Protein AF-A0A530JUV5-F1 (afdb_monomer)

Foldseek 3Di:
DQVLVDDDPVVCVVPVVPQHKDQWDADPPDRDIAGIQFNDWDADPVRPDIGTHGDPPADHDDDPVDDDPHHDDVVVVVVSD

pLDDT: mean 97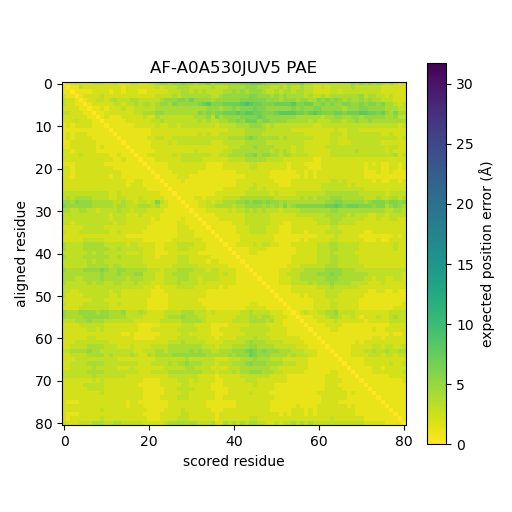.4, std 1.46, range [90.88, 98.75]

Nearest PDB structures (foldseek):
  1dpe-assembly1_A  TM=1.001E+00  e=2.100E-06  Escherichia coli K-12
  1dpp-assembly3_E  TM=1.003E+00  e=2.240E-06  Escherichia coli
  3m8u-assembly1_A  TM=1.000E+00  e=2.903E-06  Glaesserella parasuis SH0165
  5f1q-assembly2_B  TM=1.001E+00  e=8.735E-06  Yersinia pestis Nepal516
  4qfo-assembly1_A  TM=9.490E-01  e=1.328E-04  Pseudoalteromonas sp. SM9913

Sequence (81 aa):
FDPGTTTGGNDFDASSRTVYSRLVEFKHGGTEIEPGLADKWEISDDGLVYTFHLHPGVKFQTTDYFKPTRDLNADDVVFSF

Mean predicted aligned error: 2.44 Å

Solvent-accessible surface area (backbone atoms only — not comparable to full-atom values): 5307 Å² total; per-residue (Å²): 129,58,60,94,83,59,85,53,68,70,58,33,62,78,20,45,76,74,78,54,83,47,57,55,39,60,44,89,98,57,85,52,77,40,68,43,51,14,69,46,70,48,68,43,97,85,68,82,47,79,49,72,42,66,44,80,81,42,73,70,80,71,56,100,89,43,75,73,91,65,54,64,54,70,67,63,57,62,72,74,110

Radius of gyration: 14.54 Å; Cα contacts (8 Å, |Δi|>4): 90; chains: 1; bounding box: 33×30×38 Å

Structure (mmCIF, N/CA/C/O backbone):
data_AF-A0A530JUV5-F1
#
_entry.id   AF-A0A530JUV5-F1
#
loop_
_atom_site.group_PDB
_atom_site.id
_atom_site.type_symbol
_atom_site.label_atom_id
_atom_site.label_alt_id
_atom_site.label_comp_id
_atom_site.label_asym_id
_atom_site.label_entity_id
_atom_site.label_seq_id
_atom_site.pdbx_PDB_ins_code
_atom_site.Cartn_x
_atom_site.Cartn_y
_atom_site.Cartn_z
_atom_site.occupancy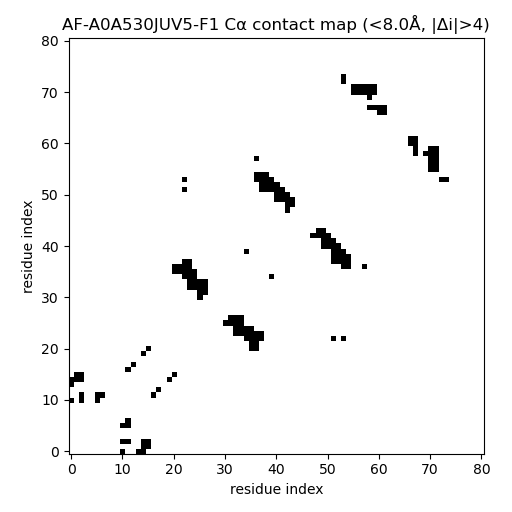
_atom_site.B_iso_or_equiv
_atom_site.auth_seq_id
_atom_site.auth_comp_id
_atom_site.auth_asym_id
_atom_site.auth_atom_id
_atom_site.pdbx_PDB_model_num
ATOM 1 N N . PHE A 1 1 ? 16.984 -2.031 -2.526 1.00 90.88 1 PHE A N 1
ATOM 2 C CA . PHE A 1 1 ? 15.737 -1.250 -2.614 1.00 90.88 1 PHE A CA 1
ATOM 3 C C . PHE A 1 1 ? 14.563 -2.142 -2.243 1.00 90.88 1 PHE A C 1
ATOM 5 O O . PHE A 1 1 ? 13.646 -2.310 -3.028 1.00 90.88 1 PHE A O 1
ATOM 12 N N . ASP A 1 2 ? 14.627 -2.730 -1.051 1.00 95.38 2 ASP A N 1
ATOM 13 C CA . ASP A 1 2 ? 13.550 -3.526 -0.470 1.00 95.38 2 ASP A CA 1
ATOM 14 C C . ASP A 1 2 ? 13.311 -2.959 0.935 1.00 95.38 2 ASP A C 1
ATOM 16 O O . ASP A 1 2 ? 14.151 -3.165 1.818 1.00 95.38 2 ASP A O 1
ATOM 20 N N . PRO A 1 3 ? 12.236 -2.180 1.138 1.00 95.25 3 PRO A N 1
ATOM 21 C CA . PRO A 1 3 ? 12.031 -1.472 2.389 1.00 95.25 3 PRO A CA 1
ATOM 22 C C . PRO A 1 3 ? 11.796 -2.406 3.581 1.00 95.25 3 PRO A C 1
ATOM 24 O O . PRO A 1 3 ? 12.100 -1.997 4.698 1.00 95.25 3 PRO A O 1
ATOM 27 N N . GLY A 1 4 ? 11.338 -3.649 3.370 1.00 93.25 4 GLY A N 1
ATOM 28 C CA . GLY A 1 4 ? 11.068 -4.604 4.453 1.00 93.25 4 GLY A CA 1
ATOM 29 C C . GLY A 1 4 ? 12.320 -5.036 5.226 1.00 93.25 4 GLY A C 1
ATOM 30 O O . GLY A 1 4 ? 12.227 -5.480 6.367 1.00 93.25 4 GLY A O 1
ATOM 31 N N . THR A 1 5 ? 13.504 -4.853 4.636 1.00 94.44 5 THR A N 1
ATOM 32 C CA . THR A 1 5 ? 14.798 -5.250 5.221 1.00 94.44 5 THR A CA 1
ATOM 33 C C . THR A 1 5 ? 15.631 -4.072 5.737 1.00 94.44 5 THR A C 1
ATOM 35 O O . THR A 1 5 ? 16.751 -4.263 6.209 1.00 94.44 5 THR A O 1
ATOM 38 N N . THR A 1 6 ? 15.111 -2.844 5.647 1.00 94.50 6 THR A N 1
ATOM 39 C CA . THR A 1 6 ? 15.868 -1.609 5.916 1.00 94.50 6 THR A CA 1
ATOM 40 C C . THR A 1 6 ? 15.195 -0.746 6.978 1.00 94.50 6 THR A C 1
ATOM 42 O O . THR A 1 6 ? 14.001 -0.873 7.231 1.00 94.50 6 THR A O 1
ATOM 45 N N . THR A 1 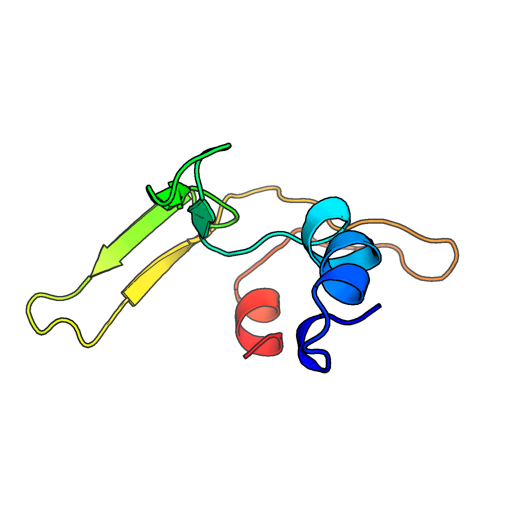7 ? 15.960 0.153 7.601 1.00 95.06 7 THR A N 1
ATOM 46 C CA . THR A 1 7 ? 15.453 1.071 8.640 1.00 95.06 7 THR A CA 1
ATOM 47 C C . THR A 1 7 ? 15.859 2.533 8.428 1.00 95.06 7 THR A C 1
ATOM 49 O O . THR A 1 7 ? 15.377 3.410 9.145 1.00 95.06 7 THR A O 1
ATOM 52 N N . GLY A 1 8 ? 16.730 2.822 7.455 1.00 95.56 8 GLY A N 1
ATOM 53 C CA . GLY A 1 8 ? 17.206 4.171 7.161 1.00 95.56 8 GLY A CA 1
ATOM 54 C C . GLY A 1 8 ? 16.153 5.017 6.446 1.00 95.56 8 GLY A C 1
ATOM 55 O O . GLY A 1 8 ? 15.595 4.613 5.427 1.00 95.56 8 GLY A O 1
ATOM 56 N N . GLY A 1 9 ? 15.911 6.237 6.935 1.00 95.06 9 GLY A N 1
ATOM 57 C CA . GLY A 1 9 ? 14.982 7.171 6.284 1.00 95.06 9 GLY A CA 1
ATOM 58 C C . GLY A 1 9 ? 15.386 7.508 4.844 1.00 95.06 9 GLY A C 1
ATOM 59 O O . GLY A 1 9 ? 14.533 7.566 3.964 1.00 95.06 9 GLY A O 1
ATOM 60 N N . ASN A 1 10 ? 16.691 7.630 4.597 1.00 95.88 10 ASN A N 1
ATOM 61 C CA . ASN A 1 10 ? 17.276 7.817 3.270 1.00 95.88 10 ASN A CA 1
ATOM 62 C C . ASN A 1 10 ? 17.022 6.619 2.336 1.00 95.88 10 ASN A C 1
ATOM 64 O O . ASN A 1 10 ? 16.799 6.811 1.142 1.00 95.88 10 ASN A O 1
ATOM 68 N N . ASP A 1 11 ? 17.026 5.393 2.866 1.00 96.44 11 ASP A N 1
ATOM 69 C CA . ASP A 1 11 ? 16.719 4.197 2.077 1.00 96.44 11 ASP A CA 1
ATOM 70 C C . ASP A 1 11 ? 15.238 4.187 1.689 1.00 96.44 11 ASP A C 1
ATOM 72 O O . ASP A 1 11 ? 14.895 3.864 0.551 1.00 96.44 11 ASP A O 1
ATOM 76 N N . PHE A 1 12 ? 14.355 4.607 2.600 1.00 97.12 12 PHE A N 1
ATOM 77 C CA . PHE A 1 12 ? 12.924 4.760 2.330 1.00 97.12 12 PHE A CA 1
ATOM 78 C C . PHE A 1 12 ? 12.625 5.864 1.310 1.00 97.12 12 PHE A C 1
ATOM 80 O O . PHE A 1 12 ? 11.782 5.658 0.436 1.00 97.12 12 PHE A O 1
ATOM 87 N N . ASP A 1 13 ? 13.329 6.998 1.378 1.00 97.31 13 ASP A N 1
ATOM 88 C CA . ASP A 1 13 ? 13.242 8.075 0.383 1.00 97.31 13 ASP A CA 1
ATOM 89 C C . ASP A 1 13 ? 13.545 7.571 -1.030 1.00 97.31 13 ASP A C 1
ATOM 91 O O . ASP A 1 13 ? 12.814 7.873 -1.975 1.00 97.31 13 ASP A O 1
ATOM 95 N N . ALA A 1 14 ? 14.581 6.744 -1.170 1.00 96.75 14 ALA A N 1
ATOM 96 C CA . ALA A 1 14 ? 14.986 6.184 -2.454 1.00 96.75 14 ALA A CA 1
ATOM 97 C C . ALA A 1 14 ? 14.211 4.913 -2.865 1.00 96.75 14 ALA A C 1
ATOM 99 O O . ALA A 1 14 ? 14.436 4.402 -3.960 1.00 96.75 14 ALA A O 1
ATOM 100 N N . SER A 1 15 ? 13.333 4.375 -2.008 1.00 96.62 15 SER A N 1
ATOM 101 C CA . SER A 1 15 ? 12.557 3.156 -2.281 1.00 96.62 15 SER A CA 1
ATOM 102 C C . SER A 1 15 ? 11.067 3.320 -1.965 1.00 96.62 15 SER A C 1
ATOM 104 O O . SER A 1 15 ? 10.294 3.732 -2.826 1.00 96.62 15 SER A O 1
ATOM 106 N N . SER A 1 16 ? 10.632 2.998 -0.743 1.00 96.06 16 SER A N 1
ATOM 107 C CA . SER A 1 16 ? 9.214 2.880 -0.375 1.00 96.06 16 SER A CA 1
ATOM 108 C C . SER A 1 16 ? 8.367 4.099 -0.704 1.00 96.06 16 SER A C 1
ATOM 110 O O . SER A 1 16 ? 7.218 3.933 -1.091 1.00 96.06 16 SER A O 1
ATOM 112 N N . ARG A 1 17 ? 8.914 5.312 -0.584 1.00 95.75 17 ARG A N 1
ATOM 113 C CA . ARG A 1 17 ? 8.157 6.547 -0.836 1.00 95.75 17 ARG A CA 1
ATOM 114 C C . ARG A 1 17 ? 7.891 6.816 -2.316 1.00 95.75 17 ARG A C 1
ATOM 116 O O . ARG A 1 17 ? 7.023 7.626 -2.618 1.00 95.75 17 ARG A O 1
ATOM 123 N N . THR A 1 18 ? 8.641 6.190 -3.221 1.00 95.88 18 THR A N 1
ATOM 124 C CA . THR A 1 18 ? 8.596 6.500 -4.659 1.00 95.88 18 THR A CA 1
ATOM 125 C C . THR A 1 18 ? 8.173 5.321 -5.526 1.00 95.88 18 THR A C 1
ATOM 127 O O . THR A 1 18 ? 7.565 5.544 -6.570 1.00 95.88 18 THR A O 1
ATOM 130 N N . VAL A 1 19 ? 8.469 4.081 -5.119 1.00 97.44 19 VAL A N 1
ATOM 131 C CA . VAL A 1 19 ? 8.219 2.885 -5.944 1.00 97.44 19 VAL A CA 1
ATOM 132 C C . VAL A 1 19 ? 7.251 1.867 -5.332 1.00 97.44 19 VAL A C 1
ATOM 134 O O . VAL A 1 19 ? 6.839 0.957 -6.046 1.00 97.44 19 VAL A O 1
ATOM 137 N N . TYR A 1 20 ? 6.856 2.012 -4.064 1.00 98.00 20 TYR A N 1
ATOM 138 C CA . TYR A 1 20 ? 5.916 1.100 -3.398 1.00 98.00 20 TYR A CA 1
ATOM 139 C C . TYR A 1 20 ? 4.680 1.842 -2.875 1.00 98.00 20 TYR A C 1
ATOM 141 O O . TYR A 1 20 ? 4.661 3.067 -2.773 1.00 98.00 20 TYR A O 1
ATOM 149 N N . SER A 1 21 ? 3.652 1.076 -2.519 1.00 97.94 21 SER A N 1
ATOM 150 C CA . SER A 1 21 ? 2.434 1.558 -1.859 1.00 97.94 21 SER A CA 1
ATOM 151 C C . SER A 1 21 ? 2.067 0.613 -0.716 1.00 97.94 21 SER A C 1
ATOM 153 O O . SER A 1 21 ? 2.457 -0.556 -0.730 1.00 97.94 21 SER A O 1
ATOM 155 N N . ARG A 1 22 ? 1.329 1.107 0.280 1.00 98.12 22 ARG A N 1
ATOM 156 C CA . ARG A 1 22 ? 0.803 0.311 1.400 1.00 98.12 22 ARG A CA 1
ATOM 157 C C . ARG A 1 22 ? -0.704 0.096 1.252 1.00 98.12 22 ARG A C 1
ATOM 159 O O . ARG A 1 22 ? -1.355 0.726 0.423 1.00 98.12 22 ARG A O 1
ATOM 166 N N . LEU A 1 23 ? -1.278 -0.779 2.084 1.00 98.44 23 LEU A N 1
ATOM 167 C CA . LEU A 1 23 ? -2.736 -0.965 2.154 1.00 98.44 23 LEU A CA 1
ATOM 168 C C . LEU A 1 23 ? -3.465 0.344 2.488 1.00 98.44 23 LEU A C 1
ATOM 170 O O . LEU A 1 23 ? -4.508 0.629 1.906 1.00 98.44 23 LEU A O 1
ATOM 174 N N . VAL A 1 24 ? -2.877 1.149 3.373 1.00 98.31 24 VAL A N 1
ATOM 175 C CA . VAL A 1 24 ? -3.349 2.482 3.757 1.00 98.31 24 VAL A CA 1
ATOM 176 C C . VAL A 1 24 ? -2.178 3.457 3.764 1.00 98.31 24 VAL A C 1
ATOM 178 O O . VAL A 1 24 ? -1.053 3.061 4.069 1.00 98.31 24 VAL A O 1
ATOM 181 N N . GLU A 1 25 ? -2.431 4.721 3.449 1.00 98.12 25 GLU A N 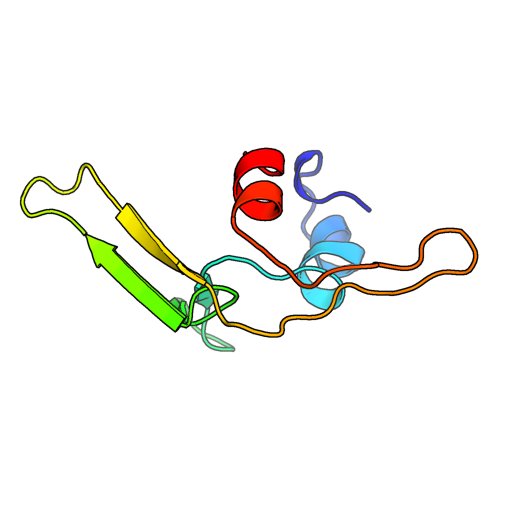1
ATOM 182 C CA . GLU A 1 25 ? -1.408 5.770 3.392 1.00 98.12 25 GLU A CA 1
ATOM 183 C C . GLU A 1 25 ? -1.703 6.883 4.401 1.00 98.12 25 GLU A C 1
ATOM 185 O O . GLU A 1 25 ? -2.782 6.950 4.989 1.00 98.12 25 GLU A O 1
ATOM 190 N N . PHE A 1 26 ? -0.728 7.766 4.613 1.00 98.00 26 PHE A N 1
ATOM 191 C CA . PHE A 1 26 ? -0.950 9.012 5.338 1.00 98.00 26 PHE A CA 1
ATOM 192 C C . PHE A 1 26 ? -1.257 10.142 4.367 1.00 98.00 26 PHE A C 1
ATOM 194 O O . PHE A 1 26 ? -0.528 10.331 3.389 1.00 98.00 26 PHE A O 1
ATOM 201 N N . LYS A 1 27 ? -2.246 10.970 4.716 1.00 97.69 27 LYS A N 1
ATOM 202 C CA . LYS A 1 27 ? -2.483 12.232 4.016 1.00 97.69 27 LYS A CA 1
ATOM 203 C C . LYS A 1 27 ? -1.220 13.078 4.016 1.00 97.69 27 LYS A C 1
ATOM 205 O O . LYS A 1 27 ? -0.549 13.230 5.043 1.00 97.69 27 LYS A O 1
ATOM 210 N N . HIS A 1 28 ? -0.921 13.677 2.868 1.00 95.81 28 HIS A N 1
ATOM 211 C CA . HIS A 1 28 ? 0.274 14.495 2.707 1.00 95.81 28 HIS A CA 1
ATOM 212 C C . HIS A 1 28 ? 0.364 15.594 3.781 1.00 95.81 28 HIS A C 1
ATOM 214 O O . HIS A 1 28 ? -0.546 16.404 3.941 1.00 95.81 28 HIS A O 1
ATOM 220 N N . GLY A 1 29 ? 1.484 15.624 4.509 1.00 96.44 29 GLY A N 1
ATOM 221 C CA . GLY A 1 29 ? 1.749 16.613 5.557 1.00 96.44 29 GLY A CA 1
ATOM 222 C C . GLY A 1 29 ? 1.079 16.336 6.910 1.00 96.44 29 GLY A C 1
ATOM 223 O O . GLY A 1 29 ? 1.192 17.173 7.804 1.00 96.44 29 GLY A O 1
ATOM 224 N N . GLY A 1 30 ? 0.414 15.191 7.089 1.00 96.94 30 GLY A N 1
ATOM 225 C CA . GLY A 1 30 ? -0.245 14.821 8.340 1.00 96.94 30 GLY A CA 1
ATOM 226 C C . GLY A 1 30 ? -0.058 13.356 8.730 1.00 96.94 30 GLY A C 1
ATOM 227 O O . GLY A 1 30 ? 0.701 12.611 8.118 1.00 96.94 30 GLY A O 1
ATOM 228 N N . THR A 1 31 ? -0.7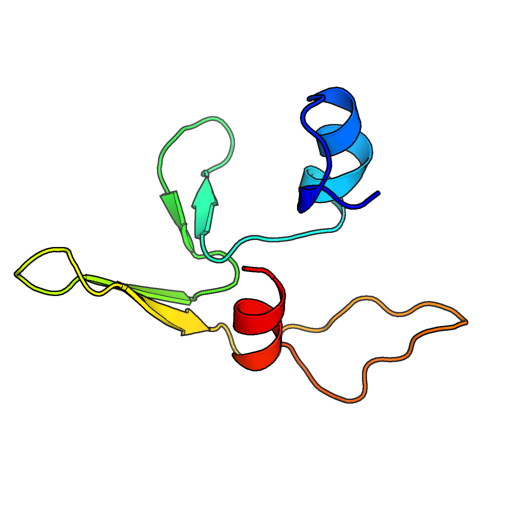65 12.958 9.786 1.00 97.44 31 THR A N 1
ATOM 229 C CA . THR A 1 31 ? -0.801 11.577 10.305 1.00 97.44 31 THR A CA 1
ATOM 230 C C . THR A 1 31 ? -2.195 10.961 10.204 1.00 97.44 31 THR A C 1
ATOM 232 O O . THR A 1 31 ? -2.459 9.917 10.795 1.00 97.44 31 THR A O 1
ATOM 235 N N . GLU A 1 32 ? -3.115 11.632 9.512 1.00 98.06 32 GLU A N 1
ATOM 236 C CA . GLU A 1 32 ? -4.433 11.082 9.220 1.00 98.06 32 GLU A CA 1
ATOM 237 C C . GLU A 1 32 ? -4.291 10.004 8.143 1.00 98.06 32 GLU A C 1
ATOM 239 O O . GLU A 1 32 ? -3.583 10.207 7.156 1.00 98.06 32 GLU A O 1
ATOM 244 N N . ILE A 1 33 ? -4.945 8.863 8.350 1.00 97.81 33 ILE A N 1
ATOM 245 C CA . ILE A 1 33 ? -4.900 7.724 7.432 1.00 97.81 33 ILE A CA 1
ATOM 246 C C . ILE A 1 33 ? -5.917 7.930 6.302 1.00 97.81 33 ILE A C 1
ATOM 248 O O . ILE A 1 33 ? -7.031 8.399 6.540 1.00 97.81 33 ILE A O 1
ATOM 252 N N . GLU A 1 34 ? -5.552 7.543 5.083 1.00 97.56 34 GLU A N 1
ATOM 253 C CA . GLU A 1 34 ? -6.424 7.504 3.908 1.00 97.56 34 GLU A CA 1
ATOM 254 C C . GLU A 1 34 ? -6.275 6.185 3.118 1.00 97.56 34 GLU A C 1
ATOM 256 O O . GLU A 1 34 ? -5.306 5.445 3.333 1.00 97.56 34 GLU A O 1
ATOM 261 N N . PRO A 1 35 ? -7.235 5.849 2.230 1.00 98.12 35 PRO A N 1
ATOM 262 C CA . PRO A 1 35 ? -7.140 4.671 1.367 1.00 98.12 35 PRO A CA 1
ATOM 263 C C . PRO A 1 35 ? -5.847 4.633 0.542 1.00 98.12 35 PRO A C 1
ATOM 265 O O . PRO A 1 35 ? -5.455 5.633 -0.057 1.00 98.12 35 PRO A O 1
ATOM 268 N N . GLY A 1 36 ? -5.202 3.465 0.516 1.00 97.69 36 GLY A N 1
ATOM 269 C CA . GLY A 1 36 ? -4.028 3.171 -0.309 1.00 97.69 36 GLY A CA 1
ATOM 270 C C . GLY A 1 36 ? -4.360 2.089 -1.335 1.00 97.69 36 GLY A C 1
ATOM 271 O O . GLY A 1 36 ? -5.270 2.240 -2.144 1.00 97.69 36 GLY A O 1
ATOM 272 N N . LEU A 1 37 ? -3.657 0.956 -1.274 1.00 98.44 37 LEU A N 1
ATOM 273 C CA . LEU A 1 37 ? -3.994 -0.236 -2.064 1.00 98.44 37 LEU A CA 1
ATOM 274 C C . LEU A 1 37 ? -5.323 -0.889 -1.646 1.00 98.44 37 LEU A C 1
ATOM 276 O O . LEU A 1 37 ? -5.838 -1.728 -2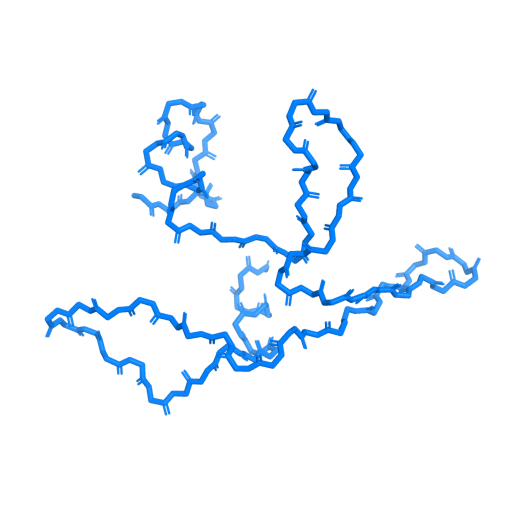.383 1.00 98.44 37 LEU A O 1
ATOM 280 N N . ALA A 1 38 ? -5.872 -0.539 -0.481 1.00 98.50 38 ALA A N 1
ATOM 281 C CA . ALA A 1 38 ? -7.216 -0.916 -0.064 1.00 98.50 38 ALA A CA 1
ATOM 282 C C . ALA A 1 38 ? -8.155 0.298 -0.100 1.00 98.50 38 ALA A C 1
ATOM 284 O O . ALA A 1 38 ? -7.880 1.312 0.541 1.00 98.50 38 ALA A O 1
ATOM 285 N N . ASP A 1 39 ? -9.291 0.162 -0.790 1.00 97.44 39 ASP A N 1
ATOM 286 C CA . ASP A 1 39 ? -10.326 1.202 -0.899 1.00 97.44 39 ASP A CA 1
ATOM 287 C C . ASP A 1 39 ? -10.995 1.495 0.444 1.00 97.44 39 ASP A C 1
ATOM 289 O O . ASP A 1 39 ? -11.384 2.624 0.744 1.00 97.44 39 ASP A O 1
ATOM 293 N N . LYS A 1 40 ? -11.164 0.444 1.248 1.00 97.94 40 LYS A N 1
ATOM 294 C CA . LYS A 1 40 ? -11.734 0.506 2.591 1.00 97.94 40 LYS A CA 1
ATOM 295 C C . LYS A 1 40 ? -11.267 -0.676 3.429 1.00 97.94 40 LYS A C 1
ATOM 297 O O . LYS A 1 40 ? -10.808 -1.694 2.902 1.00 97.94 40 LYS A O 1
ATOM 302 N N . TRP A 1 41 ? -11.457 -0.556 4.734 1.00 98.44 41 TRP A N 1
ATOM 303 C CA . TRP A 1 41 ? -11.244 -1.637 5.680 1.00 98.44 41 TRP A CA 1
ATOM 304 C C . TRP A 1 41 ? -12.294 -1.619 6.781 1.00 98.44 41 TRP A C 1
ATOM 306 O O . TRP A 1 41 ? -12.889 -0.588 7.092 1.00 98.44 41 TRP A O 1
ATOM 316 N N . GLU A 1 42 ? -12.517 -2.790 7.352 1.00 98.44 42 GLU A N 1
ATOM 317 C CA . GLU A 1 42 ? -13.471 -3.034 8.423 1.00 98.44 42 GLU A CA 1
ATOM 318 C C . GLU A 1 42 ? -12.714 -3.658 9.595 1.00 98.44 42 GLU A C 1
ATOM 320 O O . GLU A 1 42 ? -11.794 -4.455 9.397 1.00 98.44 42 GLU A O 1
ATOM 325 N N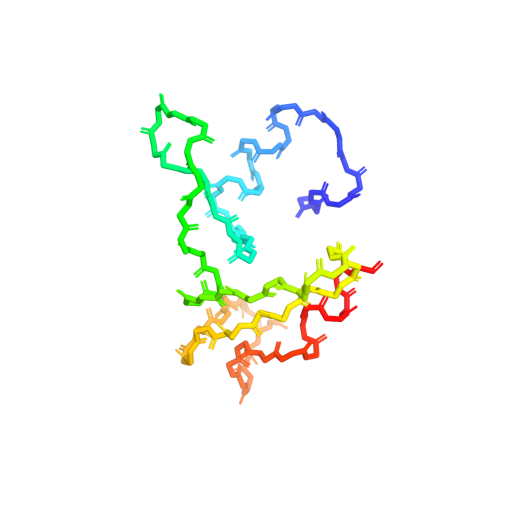 . ILE A 1 43 ? -13.078 -3.265 10.812 1.00 98.50 43 ILE A N 1
ATOM 326 C CA . ILE A 1 43 ? -12.478 -3.761 12.050 1.00 98.50 43 ILE A CA 1
ATOM 327 C C . ILE A 1 43 ? -13.595 -4.449 12.830 1.00 98.50 43 ILE A C 1
ATOM 329 O O . ILE A 1 43 ? -14.668 -3.866 12.986 1.00 98.50 43 ILE A O 1
ATOM 333 N N . SER A 1 44 ? -13.369 -5.683 13.279 1.00 98.56 44 SER A N 1
ATOM 334 C CA . SER A 1 44 ? -14.333 -6.411 14.109 1.00 98.56 44 SER A CA 1
ATOM 335 C C . SER A 1 44 ? -14.591 -5.702 15.440 1.00 98.56 44 SER A C 1
ATOM 337 O O . SER A 1 44 ? -13.750 -4.950 15.930 1.00 98.56 44 SER A O 1
ATOM 339 N N . ASP A 1 45 ? -15.736 -5.991 16.063 1.00 98.31 45 ASP A N 1
ATOM 340 C CA . ASP A 1 45 ? -16.132 -5.391 17.346 1.00 98.31 45 ASP A CA 1
ATOM 341 C C . ASP A 1 45 ? -15.104 -5.623 18.470 1.00 98.31 45 ASP A C 1
ATOM 343 O O . ASP A 1 45 ? -14.957 -4.792 19.365 1.00 98.31 45 ASP A O 1
ATOM 347 N N . ASP A 1 46 ? -14.378 -6.746 18.426 1.00 98.12 46 ASP A N 1
ATOM 348 C CA . ASP A 1 46 ? -13.308 -7.080 19.374 1.00 98.12 46 ASP A CA 1
ATOM 349 C C . ASP A 1 46 ? -11.941 -6.466 19.013 1.00 98.12 46 ASP A C 1
ATOM 351 O O . ASP A 1 46 ? -10.993 -6.569 19.792 1.00 98.12 46 ASP A O 1
ATOM 355 N N . GLY A 1 47 ? -11.825 -5.819 17.850 1.00 98.19 47 GLY A N 1
ATOM 356 C CA . GLY A 1 47 ? -10.601 -5.182 17.372 1.00 98.19 47 GLY A CA 1
ATOM 357 C C . GLY A 1 47 ? -9.498 -6.145 16.927 1.00 98.19 47 GLY A C 1
ATOM 358 O O . GLY A 1 47 ? -8.369 -5.696 16.725 1.00 98.19 47 GLY A O 1
ATOM 359 N N . LEU A 1 48 ? -9.782 -7.446 16.795 1.00 98.25 48 LEU A N 1
ATOM 360 C CA . LEU A 1 48 ? -8.778 -8.473 16.483 1.00 98.25 48 LEU A CA 1
ATOM 361 C C . LEU A 1 48 ? -8.738 -8.872 15.005 1.00 98.25 48 LEU A C 1
ATOM 363 O O . LEU A 1 48 ? -7.766 -9.491 14.569 1.00 98.25 48 LEU A O 1
ATOM 367 N N . VAL A 1 49 ? -9.761 -8.517 14.225 1.00 98.44 49 VAL A N 1
ATOM 368 C CA . VAL A 1 49 ? -9.852 -8.841 12.799 1.00 98.44 49 VAL A CA 1
ATOM 369 C C . VAL A 1 49 ? -9.950 -7.559 11.988 1.00 98.44 49 VAL A C 1
ATOM 371 O O . VAL A 1 49 ? -10.869 -6.762 12.163 1.00 98.44 49 VAL A O 1
ATOM 374 N N . TYR A 1 50 ? -9.006 -7.397 11.063 1.00 98.38 50 TYR A N 1
ATOM 375 C CA . TYR A 1 50 ? -8.975 -6.312 10.090 1.00 98.38 50 TYR A CA 1
ATOM 376 C C . TYR A 1 50 ? -9.216 -6.902 8.705 1.00 98.38 50 TYR A C 1
ATOM 378 O O . TYR A 1 50 ? -8.441 -7.736 8.237 1.00 98.38 50 TYR A O 1
ATOM 386 N N . THR A 1 51 ? -10.287 -6.470 8.047 1.00 98.62 51 THR A N 1
ATOM 387 C CA . THR A 1 51 ? -10.633 -6.907 6.690 1.00 98.62 51 THR A CA 1
ATOM 388 C C . THR A 1 51 ? -10.381 -5.765 5.722 1.00 98.62 51 THR A C 1
ATOM 390 O O . THR A 1 51 ? -11.037 -4.733 5.813 1.00 98.62 51 THR A O 1
ATOM 393 N N . PHE A 1 52 ? -9.445 -5.940 4.791 1.00 98.75 52 PHE A N 1
ATOM 394 C CA . PHE A 1 52 ? -9.123 -4.948 3.762 1.00 98.75 52 PHE A CA 1
ATOM 395 C C . PHE A 1 52 ? -9.773 -5.319 2.429 1.00 98.75 52 PHE A C 1
ATOM 397 O O . PHE A 1 52 ? -9.674 -6.459 1.975 1.00 98.75 52 PHE A O 1
ATOM 404 N N . HIS A 1 53 ? -10.397 -4.343 1.773 1.00 98.50 53 HIS A N 1
ATOM 405 C CA . HIS A 1 53 ? -10.955 -4.495 0.431 1.00 98.50 53 HIS A CA 1
ATOM 406 C C . HIS A 1 53 ? -10.008 -3.855 -0.581 1.00 98.50 53 HIS A C 1
ATOM 408 O O . HIS A 1 53 ? -9.904 -2.631 -0.642 1.00 98.50 53 HIS A O 1
ATOM 414 N N . LEU A 1 54 ? -9.292 -4.687 -1.340 1.00 98.44 54 LEU A N 1
ATOM 415 C CA . LEU A 1 54 ? -8.255 -4.232 -2.268 1.00 98.44 54 LEU A CA 1
ATOM 416 C C . LEU A 1 54 ? -8.841 -3.468 -3.458 1.00 98.44 54 LEU A C 1
ATOM 418 O O . LEU A 1 54 ? -9.860 -3.877 -4.020 1.00 98.44 54 LEU A O 1
ATOM 422 N N . HIS A 1 55 ? -8.149 -2.402 -3.859 1.00 94.94 55 HIS A N 1
ATOM 423 C CA . HIS A 1 55 ? -8.471 -1.632 -5.051 1.00 94.94 55 HIS A CA 1
ATOM 424 C C . HIS A 1 55 ? -8.295 -2.513 -6.299 1.00 94.94 55 HIS A C 1
ATOM 426 O O . HIS A 1 55 ? -7.224 -3.101 -6.496 1.00 94.94 55 HIS A O 1
ATOM 432 N N . PRO A 1 56 ? -9.314 -2.643 -7.162 1.00 96.19 56 PRO A N 1
ATOM 433 C CA . PRO A 1 56 ? -9.202 -3.455 -8.362 1.00 96.19 56 PRO A CA 1
ATOM 434 C C . PRO A 1 56 ? -8.320 -2.770 -9.413 1.00 96.19 56 PRO A C 1
ATOM 436 O O . PRO A 1 56 ? -8.256 -1.549 -9.509 1.00 96.19 56 PRO A O 1
ATOM 439 N N . GLY A 1 57 ? -7.681 -3.559 -10.276 1.00 97.31 57 GLY A N 1
ATOM 440 C CA . GLY A 1 57 ? -7.012 -3.023 -11.465 1.00 97.31 57 GLY A CA 1
ATOM 441 C C . GLY A 1 57 ? -5.634 -2.397 -11.230 1.00 97.31 57 GLY A C 1
ATOM 442 O O . GLY A 1 57 ? -5.061 -1.841 -12.170 1.00 97.31 57 GLY A O 1
ATOM 443 N N . VAL A 1 58 ? -5.085 -2.481 -10.013 1.00 98.31 58 VAL A N 1
ATOM 444 C CA . VAL A 1 58 ? -3.753 -1.945 -9.701 1.00 98.31 58 VAL A CA 1
ATOM 445 C C . VAL A 1 58 ? -2.685 -2.724 -10.469 1.00 98.31 58 VAL A C 1
ATOM 447 O O . VAL A 1 58 ? -2.525 -3.935 -10.302 1.00 98.31 58 VAL A O 1
ATOM 450 N N . LYS A 1 59 ? -1.941 -2.017 -11.322 1.00 98.50 59 LYS A N 1
ATOM 451 C CA . LYS A 1 59 ? -0.876 -2.593 -12.148 1.00 98.50 59 LYS A CA 1
ATOM 452 C C . LYS A 1 59 ? 0.464 -2.533 -11.425 1.00 98.50 59 LYS A C 1
ATOM 454 O O . LYS A 1 59 ? 0.833 -1.497 -10.879 1.00 98.50 59 LYS A O 1
ATOM 459 N N . PHE A 1 60 ? 1.229 -3.615 -11.508 1.00 98.69 60 PHE A N 1
ATOM 460 C CA . PHE A 1 60 ? 2.636 -3.602 -11.120 1.00 98.69 60 PHE A CA 1
ATOM 461 C C . PHE A 1 60 ? 3.506 -2.913 -12.175 1.00 98.69 60 PHE A C 1
ATOM 463 O O . PHE A 1 60 ? 3.162 -2.833 -13.357 1.00 98.69 60 PHE A O 1
ATOM 470 N N . GLN A 1 61 ? 4.675 -2.452 -11.739 1.00 98.31 61 GLN A N 1
ATOM 471 C CA . GLN A 1 61 ? 5.707 -1.928 -12.628 1.00 98.31 61 GLN A CA 1
ATOM 472 C C . GLN A 1 61 ? 6.226 -3.024 -13.574 1.00 98.31 61 GLN A C 1
ATOM 474 O O . GLN A 1 61 ? 6.186 -4.214 -13.263 1.00 98.31 61 GLN A O 1
ATOM 479 N N . THR A 1 62 ? 6.731 -2.612 -14.736 1.00 98.25 62 THR A N 1
ATOM 480 C CA . THR A 1 62 ? 7.345 -3.498 -15.734 1.00 98.25 62 THR A CA 1
ATOM 481 C C . THR A 1 62 ? 8.815 -3.141 -15.908 1.00 98.25 62 THR A C 1
ATOM 483 O O . THR A 1 62 ? 9.169 -1.964 -15.942 1.00 98.25 62 THR A O 1
ATOM 486 N N . THR A 1 63 ? 9.659 -4.154 -16.063 1.00 98.00 63 THR A N 1
ATOM 487 C CA . THR A 1 63 ? 11.080 -4.021 -16.402 1.00 98.00 63 THR A CA 1
ATOM 488 C C . THR A 1 63 ? 11.415 -4.946 -17.574 1.00 98.00 63 THR A C 1
ATOM 490 O O . THR A 1 63 ? 10.585 -5.745 -18.015 1.00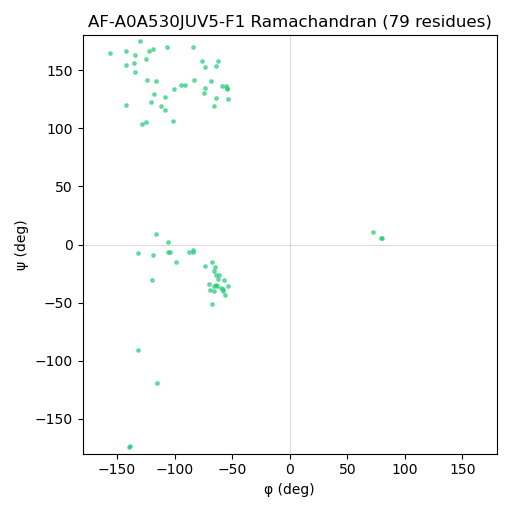 98.00 63 THR A O 1
ATOM 493 N N . ASP A 1 64 ? 12.647 -4.885 -18.077 1.00 98.31 64 ASP A N 1
ATOM 494 C CA . ASP A 1 64 ? 13.096 -5.786 -19.147 1.00 98.31 64 ASP A CA 1
ATOM 495 C C . ASP A 1 64 ? 13.060 -7.269 -18.737 1.00 98.31 64 ASP A C 1
ATOM 497 O O . ASP A 1 64 ? 12.888 -8.145 -19.583 1.00 98.31 64 ASP A O 1
ATOM 501 N N . TYR A 1 65 ? 13.180 -7.551 -17.437 1.00 97.19 65 TYR A N 1
ATOM 502 C CA . TYR A 1 65 ? 13.236 -8.900 -16.868 1.00 97.19 65 TYR A CA 1
ATOM 503 C C . TYR A 1 65 ? 11.949 -9.327 -16.147 1.00 97.19 65 TYR A C 1
ATOM 505 O O . TYR A 1 65 ? 11.840 -10.481 -15.738 1.00 97.19 65 TYR A O 1
ATOM 513 N N . PHE A 1 66 ? 10.969 -8.433 -15.987 1.00 98.31 66 PHE A N 1
ATOM 514 C CA . PHE A 1 66 ? 9.703 -8.740 -15.328 1.00 98.31 66 PHE A CA 1
ATOM 515 C C . PHE A 1 66 ? 8.533 -8.038 -16.015 1.00 98.31 66 PHE A C 1
ATOM 517 O O . PHE A 1 66 ? 8.474 -6.811 -16.083 1.00 98.31 66 PHE A O 1
ATOM 524 N N . LYS A 1 67 ? 7.578 -8.837 -16.501 1.00 98.38 67 LYS A N 1
ATOM 525 C CA . LYS A 1 67 ? 6.337 -8.369 -17.126 1.00 98.38 67 LYS A CA 1
ATOM 526 C C . LYS A 1 67 ? 5.146 -8.999 -16.395 1.00 98.38 67 LYS A C 1
ATOM 528 O O . LYS A 1 67 ? 4.921 -10.198 -16.577 1.00 98.38 67 LYS A O 1
ATOM 533 N N . PRO A 1 68 ? 4.409 -8.238 -15.568 1.00 98.12 68 PRO A N 1
ATOM 534 C CA . PRO A 1 68 ? 3.248 -8.753 -14.850 1.00 98.12 68 PRO A CA 1
ATOM 535 C C . PRO A 1 68 ? 2.195 -9.301 -15.817 1.00 98.12 68 PRO A C 1
ATOM 537 O O . PRO A 1 68 ? 1.882 -8.674 -16.829 1.00 98.12 68 PRO A O 1
ATOM 540 N N . THR A 1 69 ? 1.627 -10.462 -15.496 1.00 98.25 69 THR A N 1
ATOM 541 C CA . THR A 1 69 ? 0.532 -11.084 -16.265 1.00 98.25 69 THR A CA 1
ATOM 542 C C . THR A 1 69 ? -0.830 -10.935 -15.589 1.00 98.25 69 THR A C 1
ATOM 544 O O . THR A 1 69 ? -1.850 -11.301 -16.170 1.00 98.25 69 THR A O 1
ATOM 547 N N . ARG A 1 70 ? -0.847 -10.393 -14.369 1.00 98.44 70 ARG A N 1
ATOM 548 C CA . ARG A 1 70 ? -2.041 -10.091 -13.583 1.00 98.44 70 ARG A CA 1
ATOM 549 C C . ARG A 1 70 ? -1.860 -8.785 -12.816 1.00 98.44 70 ARG A C 1
ATOM 551 O O . ARG A 1 70 ? -0.741 -8.291 -12.667 1.00 98.44 70 ARG A O 1
ATOM 558 N N . ASP A 1 71 ? -2.974 -8.284 -12.311 1.00 98.69 71 ASP A N 1
ATOM 559 C CA . ASP A 1 71 ? -3.026 -7.128 -11.420 1.00 98.69 71 ASP A CA 1
ATOM 560 C C . ASP A 1 71 ? -2.765 -7.562 -9.974 1.00 98.69 71 ASP A C 1
ATOM 562 O O . ASP A 1 71 ? -2.726 -8.765 -9.674 1.00 98.69 71 ASP A O 1
ATOM 566 N N . LEU A 1 72 ? -2.586 -6.580 -9.090 1.00 98.62 72 LEU A N 1
ATOM 567 C CA . LEU A 1 72 ? -2.490 -6.808 -7.652 1.00 98.62 72 LEU A CA 1
ATOM 568 C C . LEU A 1 72 ? -3.711 -7.582 -7.141 1.00 98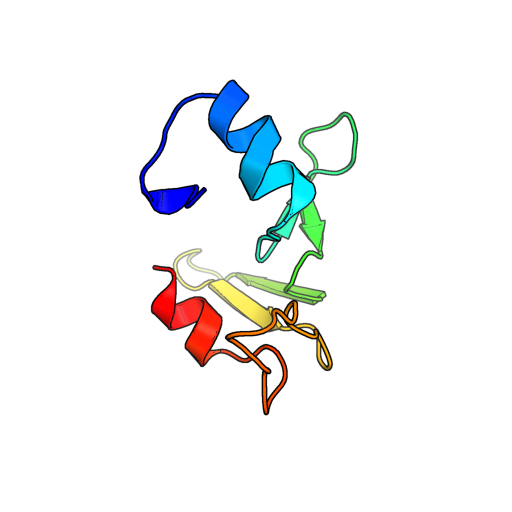.62 72 LEU A C 1
ATOM 570 O O . LEU A 1 72 ? -4.854 -7.268 -7.484 1.00 98.62 72 LEU A O 1
ATOM 574 N N . ASN A 1 73 ? -3.462 -8.592 -6.313 1.00 98.50 73 ASN A N 1
ATOM 575 C CA . ASN A 1 73 ? -4.487 -9.370 -5.630 1.00 98.50 73 ASN A CA 1
ATOM 576 C C . ASN A 1 73 ? -4.063 -9.680 -4.179 1.00 98.50 73 ASN A C 1
ATOM 578 O O . ASN A 1 73 ? -3.047 -9.192 -3.684 1.00 98.50 73 ASN A O 1
ATOM 582 N N . ALA A 1 74 ? -4.859 -10.490 -3.477 1.00 98.44 74 ALA A N 1
ATOM 583 C CA . ALA A 1 74 ? -4.587 -10.842 -2.084 1.00 98.44 74 ALA A CA 1
ATOM 584 C C . ALA A 1 74 ? -3.286 -11.642 -1.890 1.00 98.44 74 ALA A C 1
ATOM 586 O O . ALA A 1 74 ? -2.681 -11.540 -0.824 1.00 98.44 74 ALA A O 1
ATOM 587 N N . ASP A 1 75 ? -2.824 -12.385 -2.901 1.00 98.62 75 ASP A N 1
ATOM 588 C CA . ASP A 1 75 ? -1.594 -13.179 -2.801 1.00 98.62 75 ASP A CA 1
ATOM 589 C C . ASP A 1 75 ? -0.365 -12.277 -2.602 1.00 98.62 75 ASP A C 1
ATOM 591 O O . ASP A 1 75 ? 0.548 -12.633 -1.862 1.00 98.62 75 ASP A O 1
ATOM 595 N N . ASP A 1 76 ? -0.355 -11.086 -3.213 1.00 98.62 76 ASP A N 1
ATOM 596 C CA . ASP A 1 76 ? 0.749 -10.120 -3.090 1.00 98.62 76 ASP A CA 1
ATOM 597 C C . ASP A 1 76 ? 0.827 -9.502 -1.691 1.00 98.62 76 ASP A C 1
ATOM 599 O O . ASP A 1 76 ? 1.911 -9.219 -1.174 1.00 98.62 76 ASP A O 1
ATOM 603 N N . VAL A 1 77 ? -0.338 -9.308 -1.068 1.00 98.38 77 VAL A N 1
ATOM 604 C CA . VAL A 1 77 ? -0.432 -8.848 0.317 1.00 98.38 77 VAL A CA 1
ATOM 605 C C . VAL A 1 77 ? 0.090 -9.942 1.235 1.00 98.38 77 VAL A C 1
ATOM 607 O O . VAL A 1 77 ? 0.993 -9.677 2.014 1.00 98.38 77 VAL A O 1
ATOM 610 N N . VAL A 1 78 ? -0.401 -11.177 1.095 1.00 98.44 78 VAL A N 1
ATOM 611 C CA . VAL A 1 78 ? 0.054 -12.319 1.906 1.00 98.44 78 VAL A CA 1
ATOM 612 C C . VAL A 1 78 ? 1.559 -12.549 1.772 1.00 98.44 78 VAL A C 1
ATOM 614 O O . VAL A 1 78 ? 2.210 -12.823 2.767 1.00 98.44 78 VAL A O 1
ATOM 617 N N . PHE A 1 79 ? 2.124 -12.411 0.572 1.00 98.06 79 PHE A N 1
ATOM 618 C CA . PHE A 1 79 ? 3.560 -12.588 0.346 1.00 98.06 79 PHE A CA 1
ATOM 619 C C . PHE A 1 79 ? 4.431 -11.575 1.107 1.00 98.06 79 PHE A C 1
ATOM 621 O O . PHE A 1 79 ? 5.580 -11.871 1.427 1.00 98.06 79 PHE A O 1
ATOM 628 N N . SER A 1 80 ? 3.909 -10.375 1.360 1.00 97.31 80 SER A N 1
ATOM 629 C CA . SER A 1 80 ? 4.686 -9.256 1.902 1.00 97.31 80 SER A CA 1
ATOM 630 C C . SER A 1 80 ? 4.757 -9.223 3.440 1.00 97.31 80 SER A C 1
ATOM 632 O O . SER A 1 80 ? 5.478 -8.379 3.973 1.00 97.31 80 SER A O 1
ATOM 634 N N . PHE A 1 81 ? 4.024 -10.095 4.144 1.00 95.12 81 PHE A N 1
ATOM 635 C CA . PHE A 1 81 ? 3.977 -10.205 5.614 1.00 95.12 81 PHE A CA 1
ATOM 636 C C . PHE A 1 81 ? 4.494 -11.568 6.085 1.00 95.12 81 PHE A C 1
ATOM 638 O O . PHE A 1 81 ? 5.121 -11.601 7.168 1.00 95.12 81 PHE A O 1
#

Secondary structure (DSSP, 8-state):
--GGG---HHHHHTTHHHH---SEEEPTTS--EEESSEEEEEE-TTS--EEEEEPTTPPPP--SS---SS---HHHHHHT-